Protein AF-A0A118HX58-F1 (afdb_monomer_lite)

Structure (mmCIF, N/CA/C/O backbone):
data_AF-A0A118HX58-F1
#
_entry.id   AF-A0A118HX58-F1
#
loop_
_atom_site.group_PDB
_atom_site.id
_atom_site.type_symbol
_atom_site.label_atom_id
_atom_site.label_alt_id
_atom_site.label_comp_id
_atom_site.label_asym_id
_atom_site.label_entity_id
_atom_site.label_seq_id
_atom_site.pdbx_PDB_ins_code
_atom_site.Cartn_x
_atom_site.Cartn_y
_atom_site.Cartn_z
_atom_site.occupancy
_atom_site.B_iso_or_equiv
_atom_site.auth_seq_id
_atom_site.auth_comp_id
_atom_site.auth_asym_id
_atom_site.auth_atom_id
_atom_site.pdbx_PDB_model_num
ATOM 1 N N . MET A 1 1 ? 3.925 12.301 -6.909 1.00 43.12 1 MET A N 1
ATOM 2 C CA . MET A 1 1 ? 2.652 12.883 -6.432 1.00 43.12 1 MET A CA 1
ATOM 3 C C . MET A 1 1 ? 1.529 11.842 -6.515 1.00 43.12 1 MET A C 1
ATOM 5 O O . MET A 1 1 ? 0.830 11.809 -7.514 1.00 43.12 1 MET A O 1
ATOM 9 N N . SER A 1 2 ? 1.410 10.910 -5.557 1.00 55.31 2 SER A N 1
ATOM 10 C CA . SER A 1 2 ? 0.345 9.865 -5.591 1.00 55.31 2 SER A CA 1
ATOM 11 C C . SER A 1 2 ? 0.123 9.098 -4.279 1.00 55.31 2 SER A C 1
ATOM 13 O O . SER A 1 2 ? -0.841 8.345 -4.182 1.00 55.31 2 SER A O 1
ATOM 15 N N . ARG A 1 3 ? 1.023 9.198 -3.288 1.00 51.31 3 ARG A N 1
ATOM 16 C CA . ARG A 1 3 ? 0.858 8.469 -2.018 1.00 51.31 3 ARG A CA 1
ATOM 17 C C . ARG A 1 3 ? -0.028 9.239 -1.040 1.00 51.31 3 ARG A C 1
ATOM 19 O O . ARG A 1 3 ? -0.882 8.623 -0.415 1.00 51.31 3 ARG A O 1
ATOM 26 N N . ASP A 1 4 ? 0.131 10.561 -0.999 1.00 61.78 4 ASP A N 1
ATOM 27 C CA . ASP A 1 4 ? -0.676 11.443 -0.150 1.00 61.78 4 ASP A CA 1
ATOM 28 C C . ASP A 1 4 ? -2.157 11.407 -0.539 1.00 61.78 4 ASP A C 1
ATOM 30 O O . ASP A 1 4 ? -3.007 11.297 0.332 1.00 61.78 4 ASP A O 1
ATOM 34 N N . THR A 1 5 ? -2.470 11.298 -1.833 1.00 73.19 5 THR A N 1
ATOM 35 C CA . THR A 1 5 ? -3.857 11.279 -2.325 1.00 73.19 5 THR A CA 1
ATOM 36 C C . THR A 1 5 ? -4.665 10.056 -1.885 1.00 73.19 5 THR A C 1
ATOM 38 O O . THR A 1 5 ? -5.872 10.159 -1.708 1.00 73.19 5 THR A O 1
ATOM 41 N N . LEU A 1 6 ? -4.037 8.884 -1.717 1.00 79.94 6 LEU A N 1
ATOM 42 C CA . LEU A 1 6 ? -4.755 7.680 -1.267 1.00 79.94 6 LEU A CA 1
ATOM 43 C C . LEU A 1 6 ? -5.042 7.719 0.235 1.00 79.94 6 LEU A C 1
ATOM 45 O O . LEU A 1 6 ? -6.107 7.287 0.666 1.00 79.94 6 LEU A O 1
ATOM 49 N N . LEU A 1 7 ? -4.090 8.226 1.020 1.00 82.69 7 LEU A N 1
ATOM 50 C CA . LEU A 1 7 ? -4.265 8.400 2.460 1.00 82.69 7 LEU A CA 1
ATOM 51 C C . LEU A 1 7 ? -5.253 9.529 2.765 1.00 82.69 7 LEU A C 1
ATOM 53 O O . LEU A 1 7 ? -6.075 9.361 3.656 1.00 82.69 7 LEU A O 1
ATOM 57 N N . GLU A 1 8 ? -5.218 10.627 2.005 1.00 84.06 8 GLU A N 1
ATOM 58 C CA . GLU A 1 8 ? -6.206 11.709 2.095 1.00 84.06 8 GLU A CA 1
ATOM 59 C C . GLU A 1 8 ? -7.612 11.222 1.749 1.00 84.06 8 GLU A C 1
ATOM 61 O O . GLU A 1 8 ? -8.520 11.418 2.550 1.00 84.06 8 GLU A O 1
ATOM 66 N N . ALA A 1 9 ? -7.789 10.507 0.632 1.00 86.75 9 ALA A N 1
ATOM 67 C CA . ALA A 1 9 ? -9.093 9.951 0.265 1.00 86.75 9 ALA A CA 1
ATOM 68 C C . ALA A 1 9 ? -9.641 9.006 1.350 1.00 86.75 9 ALA A C 1
ATOM 70 O O . ALA A 1 9 ? -10.810 9.081 1.725 1.00 86.75 9 ALA A O 1
ATOM 71 N N . LEU A 1 10 ? -8.780 8.152 1.912 1.00 89.19 10 LEU A N 1
ATOM 72 C CA . LEU A 1 10 ? -9.169 7.259 3.001 1.00 89.19 10 LEU A CA 1
ATOM 73 C C . LEU A 1 10 ? -9.493 8.025 4.296 1.00 89.19 10 LEU A C 1
ATOM 75 O O . LEU A 1 10 ? -10.402 7.637 5.029 1.00 89.19 10 LEU A O 1
ATOM 79 N N . ALA A 1 11 ? -8.769 9.108 4.587 1.00 87.75 11 ALA A N 1
ATOM 80 C CA . ALA A 1 11 ? -9.017 9.951 5.751 1.00 87.75 11 ALA A CA 1
ATOM 81 C C . ALA A 1 11 ? -10.347 10.715 5.637 1.00 87.75 11 ALA A C 1
ATOM 83 O O . ALA A 1 11 ? -11.076 10.812 6.625 1.00 87.75 11 ALA A O 1
ATOM 84 N N . GLU A 1 12 ? -10.700 11.205 4.448 1.00 90.50 12 GLU A N 1
ATOM 85 C CA . GLU A 1 12 ? -12.007 11.820 4.182 1.00 90.50 12 GLU A CA 1
ATOM 86 C C . GLU A 1 12 ? -13.151 10.819 4.397 1.00 90.50 12 GLU A C 1
ATOM 88 O O . GLU A 1 12 ? -14.137 11.121 5.077 1.00 90.50 12 GLU A O 1
ATOM 93 N N . ASP A 1 13 ? -12.993 9.596 3.891 1.00 91.75 13 ASP A N 1
ATOM 94 C CA . ASP A 1 13 ? -13.947 8.503 4.085 1.00 91.75 13 ASP A CA 1
ATOM 95 C C . ASP A 1 13 ? -14.086 8.084 5.558 1.00 91.75 13 ASP A C 1
ATOM 97 O O . ASP A 1 13 ? -15.183 7.745 6.021 1.00 91.75 13 ASP A O 1
ATOM 101 N N . ALA A 1 14 ? -12.985 8.102 6.308 1.00 91.00 14 ALA A N 1
ATOM 102 C CA . ALA A 1 14 ? -12.971 7.823 7.739 1.00 91.00 14 ALA A CA 1
ATOM 103 C C . ALA A 1 14 ? -13.693 8.924 8.530 1.00 91.00 14 ALA A C 1
ATOM 105 O O . ALA A 1 14 ? -14.526 8.623 9.390 1.00 91.00 14 ALA A O 1
ATOM 106 N N . ALA A 1 15 ? -13.458 10.193 8.183 1.00 89.25 15 ALA A N 1
ATOM 107 C CA . ALA A 1 15 ? -14.110 11.336 8.815 1.00 89.25 15 ALA A CA 1
ATOM 108 C C . ALA A 1 15 ? -15.637 11.297 8.639 1.00 89.25 15 ALA A C 1
ATOM 110 O O . ALA A 1 15 ? -16.371 11.507 9.606 1.00 89.25 15 ALA A O 1
ATOM 111 N N . GLN A 1 16 ? -16.129 10.930 7.449 1.00 92.62 16 GLN A N 1
ATOM 112 C CA . GLN A 1 16 ? -17.567 10.731 7.199 1.00 92.62 16 GLN A CA 1
ATOM 113 C C . GLN A 1 16 ? -18.189 9.656 8.104 1.00 92.62 16 GLN A C 1
ATOM 115 O O . GLN A 1 16 ? -19.373 9.717 8.430 1.00 92.62 16 GLN A O 1
ATOM 120 N N . ARG A 1 17 ? -17.388 8.679 8.539 1.00 91.44 17 ARG A N 1
ATOM 121 C CA . ARG A 1 17 ? -17.796 7.580 9.424 1.00 91.44 17 ARG A CA 1
ATOM 122 C C . ARG A 1 17 ? -17.502 7.861 10.900 1.00 91.44 17 ARG A C 1
ATOM 124 O O . ARG A 1 17 ? -17.673 6.970 11.725 1.00 91.44 17 ARG A O 1
ATOM 131 N N . SER A 1 18 ? -17.091 9.087 11.242 1.00 93.50 18 SER A N 1
ATOM 132 C CA . SER A 1 18 ? -16.662 9.478 12.595 1.00 93.50 18 SER A CA 1
ATOM 133 C C . SER A 1 18 ? -15.513 8.623 13.149 1.00 93.50 18 SER A C 1
ATOM 135 O O . SER A 1 18 ? -15.369 8.473 14.361 1.00 93.50 18 SER A O 1
ATOM 137 N N . ILE A 1 19 ? -14.687 8.073 12.258 1.00 93.50 19 ILE A N 1
ATOM 138 C CA . ILE A 1 19 ? -13.461 7.356 12.601 1.00 93.50 19 ILE A CA 1
ATOM 139 C C . ILE A 1 19 ? -12.357 8.402 12.744 1.00 93.50 19 ILE A C 1
ATOM 141 O O . ILE A 1 19 ? -12.091 9.171 11.818 1.00 93.50 19 ILE A O 1
ATOM 145 N N . ASN A 1 20 ? -11.726 8.452 13.915 1.00 90.75 20 ASN A N 1
ATOM 146 C CA . ASN A 1 20 ? -10.624 9.382 14.158 1.00 90.75 20 ASN A CA 1
ATOM 147 C C . ASN A 1 20 ? -9.289 8.842 13.608 1.00 90.75 20 ASN A C 1
ATOM 149 O O . ASN A 1 20 ? -9.181 7.681 13.217 1.00 90.75 20 ASN A O 1
ATOM 153 N N . ALA A 1 21 ? -8.258 9.688 13.579 1.00 88.62 21 ALA A N 1
ATOM 154 C CA . ALA A 1 21 ? -6.963 9.337 12.994 1.00 88.62 21 ALA A CA 1
ATOM 155 C C . ALA A 1 21 ? -6.288 8.132 13.676 1.00 88.62 21 ALA A C 1
ATOM 157 O O . ALA A 1 21 ? -5.714 7.286 12.991 1.00 88.62 21 ALA A O 1
ATOM 158 N N . ASP A 1 22 ? -6.391 8.026 15.002 1.00 90.50 22 ASP A N 1
ATOM 159 C CA . ASP A 1 22 ? -5.793 6.924 15.761 1.00 90.50 22 ASP A CA 1
ATOM 160 C C . ASP A 1 22 ? -6.518 5.602 15.482 1.00 90.50 22 ASP A C 1
ATOM 162 O O . ASP A 1 22 ? -5.881 4.570 15.271 1.00 90.50 22 ASP A O 1
ATOM 166 N N . GLN A 1 23 ? -7.851 5.639 15.399 1.00 92.12 23 GLN A N 1
ATOM 167 C CA . GLN A 1 23 ? -8.675 4.497 15.004 1.00 92.12 23 GLN A CA 1
ATOM 168 C C . GLN A 1 23 ? -8.386 4.070 13.567 1.00 92.12 23 GLN A C 1
ATOM 170 O O . GLN A 1 23 ? -8.202 2.884 13.311 1.00 92.12 23 GLN A O 1
ATOM 175 N N . LEU A 1 24 ? -8.291 5.022 12.636 1.00 93.44 24 LEU A N 1
ATOM 176 C CA . LEU A 1 24 ? -7.952 4.730 11.247 1.00 93.44 24 LEU A CA 1
ATOM 177 C C . LEU A 1 24 ? -6.574 4.070 11.146 1.00 93.44 24 LEU A C 1
ATOM 179 O O . LEU A 1 24 ? -6.395 3.113 10.395 1.00 93.44 24 LEU A O 1
ATOM 183 N N . ARG A 1 25 ? -5.600 4.549 11.924 1.00 90.75 25 ARG A N 1
ATOM 184 C CA . ARG A 1 25 ? -4.259 3.970 11.947 1.00 90.75 25 ARG A CA 1
ATOM 185 C C . ARG A 1 25 ? -4.256 2.549 12.503 1.00 90.75 25 ARG A C 1
ATOM 187 O O . ARG A 1 25 ? -3.652 1.681 11.885 1.00 90.75 25 ARG A O 1
ATOM 194 N N . ALA A 1 26 ? -4.988 2.300 13.588 1.00 93.62 26 ALA A N 1
ATOM 195 C CA . ALA A 1 26 ? -5.160 0.955 14.131 1.00 93.62 26 ALA A CA 1
ATOM 196 C C . ALA A 1 26 ? -5.812 0.002 13.115 1.00 93.62 26 ALA A C 1
ATOM 198 O O . ALA A 1 26 ? -5.327 -1.107 12.924 1.00 93.62 26 ALA A O 1
ATOM 199 N N . MET A 1 27 ? -6.845 0.455 12.395 1.00 93.69 27 MET A N 1
ATOM 200 C CA . MET A 1 27 ? -7.486 -0.338 11.339 1.00 93.69 27 MET A CA 1
ATOM 201 C C . MET A 1 27 ? -6.522 -0.676 10.195 1.00 93.69 27 MET A C 1
ATOM 203 O O . MET A 1 27 ? -6.543 -1.793 9.688 1.00 93.69 27 MET A O 1
ATOM 207 N N . ILE A 1 28 ? -5.664 0.267 9.791 1.00 92.38 28 ILE A N 1
ATOM 208 C CA . ILE A 1 28 ? -4.631 0.013 8.776 1.00 92.38 28 ILE A CA 1
ATOM 209 C C . ILE A 1 28 ? -3.626 -1.027 9.281 1.00 92.38 28 ILE A C 1
ATOM 211 O O . ILE A 1 28 ? -3.264 -1.934 8.534 1.00 92.38 28 ILE A O 1
ATOM 215 N N . ASP A 1 29 ? -3.178 -0.909 10.530 1.00 89.44 29 ASP A N 1
ATOM 216 C CA . ASP A 1 29 ? -2.220 -1.845 11.120 1.00 89.44 29 ASP A CA 1
ATOM 217 C C . ASP A 1 29 ? -2.814 -3.262 11.239 1.00 89.44 29 ASP A C 1
ATOM 219 O O . ASP A 1 29 ? -2.136 -4.245 10.923 1.00 89.44 29 ASP A O 1
ATOM 223 N N . ASP A 1 30 ? -4.091 -3.372 11.613 1.00 91.88 30 ASP A N 1
ATOM 224 C CA . ASP A 1 30 ? -4.826 -4.638 11.654 1.00 91.88 30 ASP A CA 1
ATOM 225 C C . ASP A 1 30 ? -4.965 -5.260 10.258 1.00 91.88 30 ASP A C 1
ATOM 227 O O . ASP A 1 30 ? -4.712 -6.455 10.089 1.00 91.88 30 ASP A O 1
ATOM 231 N N . GLU A 1 31 ? -5.281 -4.456 9.240 1.00 90.81 31 GLU A N 1
ATOM 232 C CA . GLU A 1 31 ? -5.386 -4.923 7.855 1.00 90.81 31 GLU A CA 1
ATOM 233 C C . GLU A 1 31 ? -4.026 -5.418 7.331 1.00 90.81 31 GLU A C 1
ATOM 235 O O . GLU A 1 31 ? -3.924 -6.496 6.741 1.00 90.81 31 GLU A O 1
ATOM 240 N N . VAL A 1 32 ? -2.939 -4.689 7.610 1.00 86.25 32 VAL A N 1
ATOM 241 C CA . VAL A 1 32 ? -1.569 -5.118 7.274 1.00 86.25 32 VAL A CA 1
ATOM 242 C C . VAL A 1 32 ? -1.229 -6.439 7.962 1.00 86.25 32 VAL A C 1
ATOM 244 O O . VAL A 1 32 ? -0.636 -7.334 7.349 1.00 86.25 32 VAL A O 1
ATOM 247 N N . ARG A 1 33 ? -1.601 -6.587 9.234 1.00 85.44 33 ARG A N 1
ATOM 248 C CA . ARG A 1 33 ? -1.374 -7.816 9.995 1.00 85.44 33 ARG A CA 1
ATOM 249 C C . ARG A 1 33 ? -2.170 -8.994 9.434 1.00 85.44 33 ARG A C 1
ATOM 251 O O . ARG A 1 33 ? -1.611 -10.080 9.312 1.00 85.44 33 ARG A O 1
ATOM 258 N N . ALA A 1 34 ? -3.430 -8.786 9.061 1.00 85.88 34 ALA A N 1
ATOM 259 C CA . ALA A 1 34 ? -4.268 -9.814 8.451 1.00 85.88 34 ALA A CA 1
ATOM 260 C C . ALA A 1 34 ? -3.690 -10.283 7.109 1.00 85.88 34 ALA A C 1
ATOM 262 O O . ALA A 1 34 ? -3.513 -11.481 6.891 1.00 85.88 34 ALA A O 1
ATOM 263 N N . LEU A 1 35 ? -3.307 -9.341 6.244 1.00 81.94 35 LEU A N 1
ATOM 264 C CA . LEU A 1 35 ? -2.741 -9.642 4.928 1.00 81.94 35 LEU A CA 1
ATOM 265 C C . LEU A 1 35 ? -1.377 -10.342 5.023 1.00 81.94 35 LEU A C 1
ATOM 267 O O . LEU A 1 35 ? -1.092 -11.259 4.257 1.00 81.94 35 LEU A O 1
ATOM 271 N N . SER A 1 36 ? -0.543 -9.957 5.990 1.00 79.44 36 SER A N 1
ATOM 272 C CA . SER A 1 36 ? 0.778 -10.568 6.202 1.00 79.44 36 SER A CA 1
ATOM 273 C C . SER A 1 36 ? 0.746 -11.926 6.909 1.00 79.44 36 SER A C 1
ATOM 275 O O . SER A 1 36 ? 1.768 -12.609 6.929 1.00 79.44 36 SER A O 1
ATOM 277 N N . SER A 1 37 ? -0.396 -12.338 7.472 1.00 73.19 37 SER A N 1
ATOM 278 C CA . SER A 1 37 ? -0.492 -13.574 8.258 1.00 73.19 37 SER A CA 1
ATOM 279 C C . SER A 1 37 ? -0.277 -14.843 7.424 1.00 73.19 37 SER A C 1
ATOM 281 O O . SER A 1 37 ? 0.235 -15.821 7.961 1.00 73.19 37 SER A O 1
ATOM 283 N N . ASP A 1 38 ? -0.623 -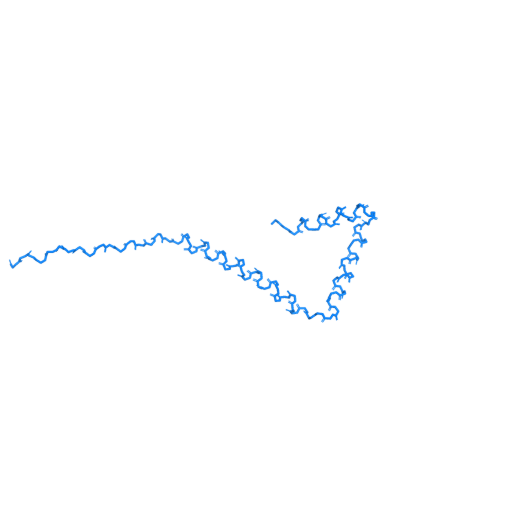14.822 6.134 1.00 70.19 38 ASP A N 1
ATOM 284 C CA . ASP A 1 38 ? -0.463 -15.966 5.218 1.00 70.19 38 ASP A CA 1
ATOM 285 C C . ASP A 1 38 ? 0.451 -15.676 4.016 1.00 70.19 38 ASP A C 1
ATOM 287 O O . ASP A 1 38 ? 0.913 -16.597 3.338 1.00 70.19 38 ASP A O 1
ATOM 291 N N . ALA A 1 39 ? 0.751 -14.405 3.742 1.00 71.50 39 ALA A N 1
ATOM 292 C CA . ALA A 1 39 ? 1.589 -14.007 2.620 1.00 71.50 39 ALA A CA 1
ATOM 293 C C . ALA A 1 39 ? 3.038 -13.777 3.059 1.00 71.50 39 ALA A C 1
ATOM 295 O O . ALA A 1 39 ? 3.325 -13.083 4.039 1.00 71.50 39 ALA A O 1
ATOM 296 N N . ARG A 1 40 ? 3.996 -14.319 2.299 1.00 79.50 40 ARG A N 1
ATOM 297 C CA . ARG A 1 40 ? 5.408 -14.054 2.576 1.00 79.50 40 ARG A CA 1
ATOM 298 C C . ARG A 1 40 ? 5.698 -12.613 2.179 1.00 79.50 40 ARG A C 1
ATOM 300 O O . ARG A 1 40 ? 5.358 -12.186 1.082 1.00 79.50 40 ARG A O 1
ATOM 307 N N . VAL A 1 41 ? 6.420 -11.878 3.025 1.00 78.81 41 VAL A N 1
ATOM 308 C CA . VAL A 1 41 ? 6.906 -10.514 2.722 1.00 78.81 41 VAL A CA 1
ATOM 309 C C . VAL A 1 41 ? 7.548 -10.425 1.323 1.00 78.81 41 VAL A C 1
ATOM 311 O O . VAL A 1 41 ? 7.390 -9.425 0.624 1.00 78.81 41 VAL A O 1
ATOM 314 N N . HIS A 1 42 ? 8.210 -11.499 0.877 1.00 74.12 42 HIS A N 1
ATOM 315 C CA . HIS A 1 42 ? 8.801 -11.618 -0.458 1.00 74.12 42 HIS A CA 1
ATOM 316 C C . HIS A 1 42 ? 7.804 -11.514 -1.625 1.00 74.12 42 HIS A C 1
ATOM 318 O O . HIS A 1 42 ? 8.183 -11.015 -2.686 1.00 74.12 42 HIS A O 1
ATOM 324 N N . ASP A 1 43 ? 6.553 -11.932 -1.449 1.00 79.19 43 ASP A N 1
ATOM 325 C CA . ASP A 1 43 ? 5.527 -11.880 -2.496 1.00 79.19 43 ASP A CA 1
ATOM 326 C C . ASP A 1 43 ? 5.085 -10.429 -2.745 1.00 79.19 43 ASP A C 1
ATOM 328 O O . ASP A 1 43 ? 4.976 -9.984 -3.889 1.00 79.19 43 ASP A O 1
ATOM 332 N N . TYR A 1 44 ? 4.964 -9.630 -1.681 1.00 82.19 44 TYR A N 1
ATOM 333 C CA . TYR A 1 44 ? 4.700 -8.193 -1.795 1.00 82.19 44 TYR A CA 1
ATOM 334 C C . TYR A 1 44 ? 5.890 -7.426 -2.377 1.00 82.19 44 TYR A C 1
ATOM 336 O O . TYR A 1 44 ? 5.709 -6.542 -3.221 1.00 82.19 44 TYR A O 1
ATOM 344 N N . ILE A 1 45 ? 7.117 -7.779 -1.975 1.00 85.00 45 ILE A N 1
ATOM 345 C CA . ILE A 1 45 ? 8.337 -7.171 -2.526 1.00 85.00 45 ILE A CA 1
ATOM 346 C C . ILE A 1 45 ? 8.431 -7.416 -4.038 1.00 85.00 45 ILE A C 1
ATOM 348 O O . ILE A 1 45 ? 8.826 -6.501 -4.758 1.00 85.00 45 ILE A O 1
ATOM 352 N N . HIS A 1 46 ? 8.016 -8.584 -4.544 1.00 85.31 46 HIS A N 1
ATOM 353 C CA . HIS A 1 46 ? 7.993 -8.860 -5.985 1.00 85.31 46 HIS A CA 1
ATOM 354 C C . HIS A 1 46 ? 7.126 -7.868 -6.767 1.00 85.31 46 HIS A C 1
ATOM 356 O O . HIS A 1 46 ? 7.577 -7.322 -7.775 1.00 85.31 46 HIS A O 1
ATOM 362 N N . VAL A 1 47 ? 5.911 -7.580 -6.293 1.00 87.56 47 VAL A N 1
ATOM 363 C CA . VAL A 1 47 ? 5.006 -6.626 -6.958 1.00 87.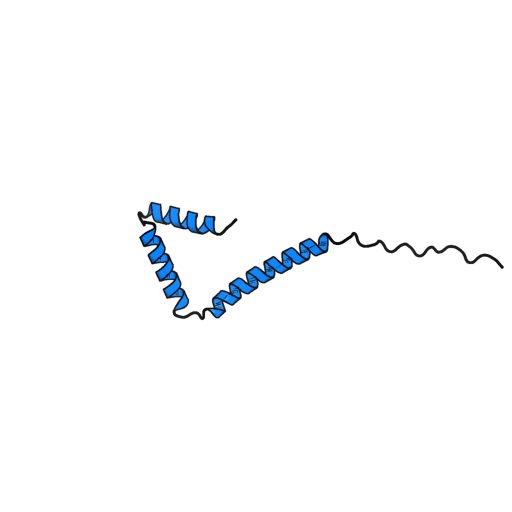56 47 VAL A CA 1
ATOM 364 C C . VAL A 1 47 ? 5.625 -5.228 -6.994 1.00 87.56 47 VAL A C 1
ATOM 366 O O . VAL A 1 47 ? 5.630 -4.566 -8.038 1.00 87.56 47 VAL A O 1
ATOM 369 N N . PHE A 1 48 ? 6.215 -4.789 -5.878 1.00 89.31 48 PHE A N 1
ATOM 370 C CA . PHE A 1 48 ? 6.930 -3.516 -5.834 1.00 89.31 48 PHE A CA 1
ATOM 371 C C . PHE A 1 48 ? 8.151 -3.506 -6.756 1.00 89.31 48 PHE A C 1
ATOM 373 O O . PHE A 1 48 ? 8.375 -2.507 -7.439 1.00 89.31 48 PHE A O 1
ATOM 380 N N . ALA A 1 49 ? 8.928 -4.587 -6.809 1.00 91.00 49 ALA A N 1
ATOM 381 C CA . ALA A 1 49 ? 10.108 -4.689 -7.659 1.00 91.00 49 ALA A CA 1
ATOM 382 C C . ALA A 1 49 ? 9.742 -4.586 -9.146 1.00 91.00 49 ALA A C 1
ATOM 384 O O . ALA A 1 49 ? 10.363 -3.806 -9.864 1.00 91.00 49 ALA A O 1
ATOM 385 N N . ILE A 1 50 ? 8.691 -5.285 -9.592 1.00 92.69 50 ILE A N 1
ATOM 386 C CA . ILE A 1 50 ? 8.198 -5.221 -10.977 1.00 92.69 50 ILE A CA 1
ATOM 387 C C . ILE A 1 50 ? 7.760 -3.796 -11.329 1.00 92.69 50 ILE A C 1
ATOM 389 O O . ILE A 1 50 ? 8.152 -3.267 -12.371 1.00 92.69 50 ILE A O 1
ATOM 393 N N . ARG A 1 51 ? 6.989 -3.140 -10.449 1.00 94.38 51 ARG A N 1
ATOM 394 C CA . ARG A 1 51 ? 6.544 -1.757 -10.670 1.00 94.38 51 ARG A CA 1
ATOM 395 C C . ARG A 1 51 ? 7.725 -0.792 -10.795 1.00 94.38 51 ARG A C 1
ATOM 397 O O . ARG A 1 51 ? 7.756 0.002 -11.732 1.00 94.38 51 ARG A O 1
ATOM 404 N N . HIS A 1 52 ? 8.692 -0.865 -9.879 1.00 92.25 52 HIS A N 1
ATOM 405 C CA . HIS A 1 52 ? 9.880 -0.007 -9.918 1.00 92.25 52 HIS A CA 1
ATOM 406 C C . HIS A 1 52 ? 10.758 -0.290 -11.135 1.00 92.25 52 HIS A C 1
ATOM 408 O O . HIS A 1 52 ? 11.302 0.641 -11.723 1.00 92.25 52 HIS A O 1
ATOM 414 N N . LEU A 1 53 ? 10.898 -1.558 -11.525 1.00 95.06 53 LEU A N 1
ATOM 415 C CA . LEU A 1 53 ? 11.685 -1.933 -12.691 1.00 95.06 53 LEU A CA 1
ATOM 416 C C . LEU A 1 53 ? 11.053 -1.396 -13.976 1.00 95.06 53 LEU A C 1
ATOM 418 O O . LEU A 1 53 ? 11.763 -0.815 -14.787 1.00 95.06 53 LEU A O 1
ATOM 422 N N . ARG A 1 54 ? 9.728 -1.502 -14.127 1.00 94.31 54 ARG A N 1
ATOM 423 C CA . ARG A 1 54 ? 9.005 -0.932 -15.273 1.00 94.31 54 ARG A CA 1
ATOM 424 C C . ARG A 1 54 ? 9.186 0.582 -15.374 1.00 94.31 54 ARG A C 1
ATOM 426 O O . ARG A 1 54 ? 9.420 1.093 -16.462 1.00 94.31 54 ARG A O 1
ATOM 433 N N . GLU A 1 55 ? 9.087 1.289 -14.251 1.00 93.62 55 GLU A N 1
ATOM 434 C CA . GLU A 1 55 ? 9.318 2.736 -14.211 1.00 93.62 55 GLU A CA 1
ATOM 435 C C . GLU A 1 55 ? 10.755 3.081 -14.620 1.00 93.62 55 GLU A C 1
ATOM 437 O O . GLU A 1 55 ? 10.973 3.956 -15.453 1.00 93.62 55 GLU A O 1
ATOM 442 N N . ARG A 1 56 ? 11.736 2.338 -14.097 1.00 92.69 56 ARG A N 1
ATOM 443 C CA . ARG A 1 56 ? 13.146 2.512 -14.460 1.00 92.69 56 ARG A CA 1
ATOM 444 C C . ARG A 1 56 ? 13.390 2.247 -15.945 1.00 92.69 56 ARG A C 1
ATOM 446 O O . ARG A 1 56 ? 14.139 2.986 -16.565 1.00 92.69 56 ARG A O 1
ATOM 453 N N . MET A 1 57 ? 12.759 1.220 -16.515 1.00 93.25 57 MET A N 1
ATOM 454 C CA . MET A 1 57 ? 12.845 0.928 -17.949 1.00 93.25 57 MET A CA 1
ATOM 455 C C . MET A 1 57 ? 12.282 2.078 -18.785 1.00 93.25 57 MET A C 1
ATOM 457 O O . MET A 1 57 ? 12.964 2.538 -19.690 1.00 93.25 57 MET A O 1
ATOM 461 N N . ARG A 1 58 ? 11.113 2.621 -18.421 1.00 91.44 58 ARG A N 1
ATOM 462 C CA . ARG A 1 58 ? 10.536 3.786 -19.108 1.00 91.44 58 ARG A CA 1
ATOM 463 C C . ARG A 1 58 ? 11.483 4.989 -19.099 1.00 91.44 58 ARG A C 1
ATOM 465 O O . ARG A 1 58 ? 11.680 5.615 -20.130 1.00 91.44 58 ARG A O 1
ATOM 472 N N . GLN A 1 59 ? 12.092 5.285 -17.953 1.00 89.94 59 GLN A N 1
ATOM 473 C CA . GLN A 1 59 ? 13.048 6.391 -17.832 1.00 89.94 59 GLN A CA 1
ATOM 474 C C . GLN A 1 59 ? 14.305 6.176 -18.683 1.00 89.94 59 GLN A C 1
ATOM 476 O O . GLN A 1 59 ? 14.885 7.144 -19.170 1.00 89.94 59 GLN A O 1
ATOM 481 N N . LEU A 1 60 ? 14.753 4.927 -18.843 1.00 88.62 60 LEU A N 1
ATOM 482 C CA . LEU A 1 60 ? 15.872 4.597 -19.727 1.00 88.62 60 LEU A CA 1
ATOM 483 C C . LEU A 1 60 ? 15.487 4.760 -21.201 1.00 88.62 60 LEU A C 1
ATOM 485 O O . LEU A 1 60 ? 16.291 5.285 -21.966 1.00 88.62 60 LEU A O 1
ATOM 489 N N . ASP A 1 61 ? 14.270 4.369 -21.587 1.00 83.44 61 ASP A N 1
ATOM 490 C CA . ASP A 1 61 ? 13.760 4.561 -22.948 1.00 83.44 61 ASP A CA 1
ATOM 491 C C . ASP A 1 61 ? 13.648 6.056 -23.295 1.00 83.44 61 ASP A C 1
ATOM 493 O O . ASP A 1 61 ? 14.088 6.476 -24.363 1.00 83.44 61 ASP A O 1
ATOM 497 N N . GLU A 1 62 ? 13.139 6.882 -22.377 1.00 82.62 62 GLU A N 1
ATOM 498 C CA . GLU A 1 62 ? 13.070 8.343 -22.536 1.00 82.62 62 GLU A CA 1
ATOM 499 C C . GLU A 1 62 ? 14.468 8.963 -22.728 1.00 82.62 62 GLU A C 1
ATOM 501 O O . GLU A 1 62 ? 14.677 9.751 -23.649 1.00 82.62 62 GLU A O 1
ATOM 506 N N . GLN A 1 63 ? 15.459 8.537 -21.937 1.00 74.56 63 GLN A N 1
ATOM 507 C CA . GLN A 1 63 ? 16.853 8.982 -22.086 1.00 74.56 63 GLN A CA 1
ATOM 508 C C . GLN A 1 63 ? 17.503 8.501 -23.392 1.00 74.56 63 GLN A C 1
ATOM 510 O O . GLN A 1 63 ? 18.338 9.200 -23.964 1.00 74.56 63 GLN A O 1
ATOM 515 N N . ALA A 1 64 ? 17.141 7.312 -23.878 1.00 71.75 64 ALA A N 1
ATOM 516 C CA . ALA A 1 64 ? 17.647 6.782 -25.142 1.00 71.75 64 ALA A CA 1
ATOM 517 C C . ALA A 1 64 ? 17.084 7.540 -26.357 1.00 71.75 64 ALA A C 1
ATOM 519 O O . ALA A 1 64 ? 17.786 7.692 -27.357 1.00 71.75 64 ALA A O 1
ATOM 520 N N . VAL A 1 65 ? 15.851 8.048 -26.265 1.00 67.25 65 VA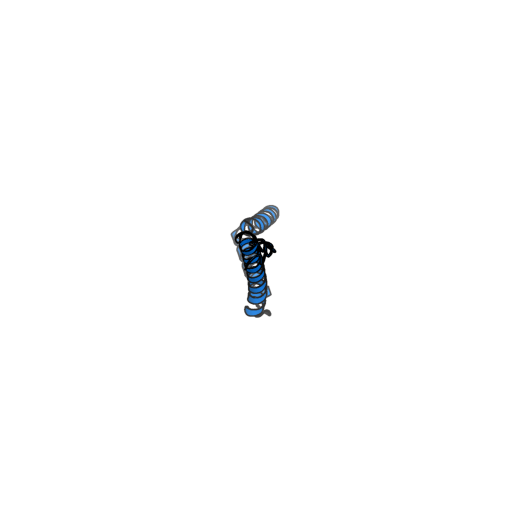L A N 1
ATOM 521 C CA . VAL A 1 65 ? 15.217 8.881 -27.302 1.00 67.25 65 VAL A CA 1
ATOM 522 C C . VAL A 1 65 ? 15.848 10.281 -27.384 1.00 67.25 65 VAL A C 1
ATOM 524 O O . VAL A 1 65 ? 15.888 10.862 -28.466 1.00 67.25 65 VAL A O 1
ATOM 527 N N . GLU A 1 66 ? 16.405 10.800 -26.287 1.00 61.78 66 GLU A N 1
ATOM 528 C CA . GLU A 1 66 ? 17.136 12.081 -26.254 1.00 61.78 66 GLU A CA 1
ATOM 529 C C . GLU A 1 66 ? 18.632 11.965 -26.628 1.00 61.78 66 GLU A C 1
ATOM 531 O O . GLU A 1 66 ? 19.342 12.972 -26.709 1.00 61.78 66 GLU A O 1
ATOM 536 N N . GLY A 1 67 ? 19.127 10.749 -26.893 1.00 55.25 67 GLY A N 1
ATOM 537 C CA . GLY A 1 67 ? 20.475 10.509 -27.417 1.00 55.25 67 GLY A CA 1
ATOM 538 C C . GLY A 1 67 ? 20.689 11.150 -28.800 1.00 55.25 67 GLY A C 1
ATOM 539 O O . GLY A 1 67 ? 19.734 11.319 -29.558 1.00 55.25 67 GLY A O 1
ATOM 540 N N . PRO A 1 68 ? 21.936 11.534 -29.151 1.00 56.69 68 PRO A N 1
ATOM 541 C CA . PRO A 1 68 ? 22.224 12.459 -30.250 1.00 56.69 68 PRO A CA 1
ATOM 542 C C . PRO A 1 68 ? 21.616 11.973 -31.572 1.00 56.69 68 PRO A C 1
ATOM 544 O O . PRO A 1 68 ? 21.632 10.765 -31.828 1.00 56.69 68 PRO A O 1
ATOM 547 N N . PRO A 1 69 ? 21.112 12.890 -32.429 1.00 52.88 69 PRO A N 1
ATOM 548 C CA . PRO A 1 69 ? 20.379 12.519 -33.630 1.00 52.88 69 PRO A CA 1
ATOM 549 C C . 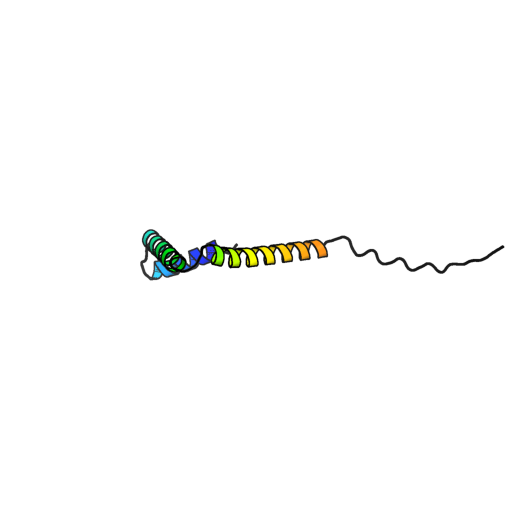PRO A 1 69 ? 21.210 11.538 -34.445 1.00 52.88 69 PRO A C 1
ATOM 551 O O . PRO A 1 69 ? 22.392 11.788 -34.707 1.00 52.88 69 PRO A O 1
ATOM 554 N N . ALA A 1 70 ? 20.583 10.412 -34.801 1.00 58.66 70 ALA A N 1
ATOM 555 C CA . ALA A 1 70 ? 21.177 9.371 -35.620 1.00 58.66 70 ALA A CA 1
ATOM 556 C C . ALA A 1 70 ? 21.935 10.032 -36.774 1.00 58.66 70 ALA A C 1
ATOM 558 O O . ALA A 1 70 ? 21.344 10.729 -37.602 1.00 58.66 70 ALA A O 1
ATOM 559 N N . ARG A 1 71 ? 23.264 9.867 -36.774 1.00 56.62 71 ARG A N 1
ATOM 560 C CA . ARG A 1 71 ? 24.137 10.341 -37.846 1.00 56.62 71 ARG A CA 1
ATOM 561 C C . ARG A 1 71 ? 23.568 9.760 -39.133 1.00 56.62 71 ARG A C 1
ATOM 563 O O . ARG A 1 71 ? 23.639 8.549 -39.336 1.00 56.62 71 ARG A O 1
ATOM 570 N N . GLN A 1 72 ? 22.949 10.607 -39.952 1.00 57.66 72 GLN A N 1
ATOM 571 C CA . GLN A 1 72 ? 22.485 10.202 -41.270 1.00 57.66 72 GLN A CA 1
ATOM 572 C C . GLN A 1 72 ? 23.702 9.608 -41.991 1.00 57.66 72 GLN A C 1
ATOM 574 O O . GLN A 1 72 ? 24.767 10.237 -41.963 1.00 57.66 72 GLN A O 1
ATOM 579 N N . PRO A 1 73 ? 23.611 8.388 -42.547 1.00 51.81 73 PRO A N 1
ATOM 580 C CA . PRO A 1 73 ? 24.720 7.819 -43.288 1.00 51.81 73 PRO A CA 1
ATOM 581 C C . PRO A 1 73 ? 24.986 8.758 -44.461 1.00 51.81 73 PRO A C 1
ATOM 583 O O . PRO A 1 73 ? 24.149 8.898 -45.349 1.00 51.81 73 PRO A O 1
ATOM 586 N N . ALA A 1 74 ? 26.120 9.460 -44.406 1.00 52.31 74 ALA A N 1
ATOM 587 C CA . ALA A 1 74 ? 26.583 10.279 -45.509 1.00 52.31 74 ALA A CA 1
ATOM 588 C C . ALA A 1 74 ? 26.627 9.380 -46.745 1.00 52.31 74 ALA A C 1
ATOM 590 O O . ALA A 1 74 ? 27.280 8.332 -46.730 1.00 52.31 74 ALA A O 1
ATOM 591 N N . GLU A 1 75 ? 25.862 9.763 -47.762 1.00 56.88 75 GLU A N 1
ATOM 592 C CA . GLU A 1 75 ? 25.785 9.064 -49.035 1.00 56.88 75 GLU A CA 1
ATOM 593 C C . GLU A 1 75 ? 27.206 8.759 -49.536 1.00 56.88 75 GLU A C 1
ATOM 595 O O . GLU A 1 75 ? 28.083 9.630 -49.455 1.00 56.88 75 GLU A O 1
ATOM 600 N N . PRO A 1 76 ? 27.482 7.541 -50.034 1.00 51.47 76 PRO A N 1
ATOM 601 C CA . PRO A 1 76 ? 28.774 7.249 -50.625 1.00 51.47 76 PRO A CA 1
ATOM 602 C C . PRO A 1 76 ? 28.915 8.139 -51.861 1.00 51.47 76 PRO A C 1
ATOM 604 O O . PRO A 1 76 ? 28.266 7.903 -52.879 1.00 51.47 76 PRO A O 1
ATOM 607 N N . ASN A 1 77 ? 29.733 9.191 -51.750 1.00 53.00 77 ASN A N 1
ATOM 608 C CA . ASN A 1 77 ? 30.035 10.089 -52.854 1.00 53.00 77 ASN A CA 1
ATOM 609 C C . ASN A 1 77 ? 30.709 9.277 -53.967 1.00 53.00 77 ASN A C 1
ATOM 611 O O . ASN A 1 77 ? 31.917 9.035 -53.962 1.00 53.00 77 ASN A O 1
ATOM 615 N N . ALA A 1 78 ? 2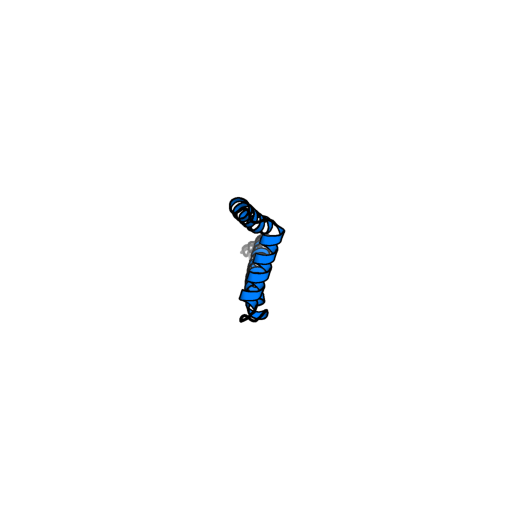9.889 8.839 -54.917 1.00 55.72 78 ALA A N 1
ATOM 616 C CA . ALA A 1 78 ? 30.282 8.309 -56.202 1.00 55.72 78 ALA A CA 1
ATOM 617 C C . ALA A 1 78 ? 30.854 9.454 -57.049 1.00 55.72 78 ALA A C 1
ATOM 619 O O . ALA A 1 78 ? 30.246 9.896 -58.021 1.00 55.72 78 ALA A O 1
ATOM 620 N N . GLN A 1 79 ? 32.035 9.952 -56.686 1.00 53.03 79 GLN A N 1
ATOM 621 C CA . GLN A 1 79 ? 32.794 10.871 -57.524 1.00 53.03 79 GLN A CA 1
ATOM 622 C C . GLN A 1 79 ? 34.184 10.314 -57.810 1.00 53.03 79 GLN A C 1
ATOM 624 O O . GLN A 1 79 ? 35.164 10.549 -57.116 1.00 53.03 79 GLN A O 1
ATOM 629 N N . ALA A 1 80 ? 34.201 9.620 -58.946 1.00 51.44 80 ALA A N 1
ATOM 630 C CA . ALA A 1 80 ? 35.148 9.865 -60.021 1.00 51.44 80 ALA A CA 1
ATOM 631 C C . ALA A 1 80 ? 36.595 9.421 -59.778 1.00 51.44 80 ALA A C 1
ATOM 633 O O . ALA A 1 80 ? 37.508 10.217 -59.579 1.00 51.44 80 ALA A O 1
ATOM 634 N N . GLY A 1 81 ? 36.824 8.134 -60.048 1.00 52.31 81 GLY A N 1
ATOM 635 C CA . GLY A 1 81 ? 38.017 7.748 -60.790 1.00 52.31 81 GLY A CA 1
ATOM 636 C C . GLY A 1 81 ? 38.031 8.448 -62.154 1.00 52.31 81 GLY A C 1
ATOM 637 O O . GLY A 1 81 ? 37.232 8.126 -63.031 1.00 52.31 81 GLY A O 1
ATOM 638 N N . ARG A 1 82 ? 38.911 9.442 -62.310 1.00 53.44 82 ARG A N 1
ATOM 639 C CA . ARG A 1 82 ? 39.340 10.081 -63.571 1.00 53.44 82 ARG A CA 1
ATOM 640 C C . ARG A 1 82 ? 40.494 11.017 -63.170 1.00 53.44 82 ARG A C 1
ATOM 642 O O . ARG A 1 82 ? 40.244 11.946 -62.424 1.00 53.44 82 ARG A O 1
ATOM 649 N N . ARG A 1 83 ? 41.766 10.863 -63.531 1.00 45.66 83 ARG A N 1
ATOM 650 C CA . ARG A 1 83 ? 42.437 10.382 -64.741 1.00 45.66 83 ARG A CA 1
ATOM 651 C C . ARG A 1 83 ? 43.894 10.030 -64.393 1.00 45.66 83 ARG A C 1
ATOM 653 O O . ARG A 1 83 ? 44.414 10.514 -63.393 1.00 45.66 83 ARG A O 1
ATOM 660 N N . LEU A 1 84 ? 44.462 9.204 -65.270 1.00 51.81 84 LEU A N 1
ATOM 661 C CA . LEU A 1 84 ? 45.885 8.940 -65.506 1.00 51.81 84 LEU A CA 1
ATOM 662 C C . LEU A 1 84 ? 46.733 10.215 -65.579 1.00 51.81 84 LEU A C 1
ATOM 664 O O . LEU A 1 84 ? 46.201 11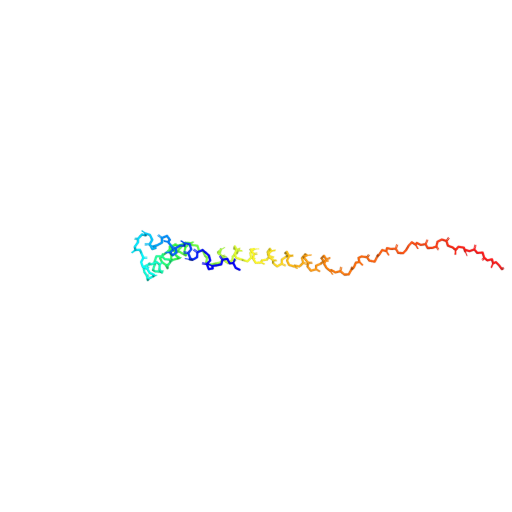.217 -66.117 1.00 51.81 84 LEU A O 1
#

Radius of gyration: 28.48 Å; chains: 1; bounding box: 64×29×81 Å

pLDDT: mean 77.6, std 15.93, range [43.12, 95.06]

Sequence (84 aa):
MSRDTLLEALAEDAAQRSINADQLRAMIDDEVRALSSDARVHDYIHVFAIRHLRERMRQLDEQAVEGPPARQPAEPNAQAGRRL

Secondary structure (DSSP, 8-state):
--SHHHHHHHHHHHHHTT--HHHHHHHHHHHHHHHHTTS-HHHHHHHHHHHHHHHHHHHHHHHHHTSPP---------------

Organism: NCBI:txid101571

InterPro domains:
  IPR021945 Protein of unknown function DUF3562 [PF12085] (4-58)

Foldseek 3Di:
DPPVVVVVVVVVVCVVVVHDPVNSVVVVVVVVCVVCVPDPPVVVVVVVVVVVVVVVVVVVVVVVVVPDPDPDPDPPPPDDDDDD